Protein AF-A0A2D4KQP4-F1 (afdb_monomer_lite)

Radius of gyration: 14.84 Å; chains: 1; bounding box: 38×33×39 Å

Secondary structure (DSSP, 8-state):
-------TTTS-----GGG-BGGGEEEEEEETTEEEEEEEEEE-GGG-EEEEEEE--HHHHHHHHHHHTT--TTSBTTTT--HHHHHHHHHHHSTT--HHHHHHHTT-

pLDDT: mean 92.08, std 8.21, range [62.03, 98.69]

Organism: NCBI:txid1970185

Sequence (108 aa):
RAGNEKEEGETADTVGCCSLRVEHINLHPELDGQEYVVEFDFLGKDSIRFYNKVPVEKRVFKNLQLFMENKQPEDDLFDRLNTSILNKHLQDLMEGLTAKVFRTYNAS

Structure (mmCIF, N/CA/C/O backbone):
data_AF-A0A2D4KQP4-F1
#
_entry.id   AF-A0A2D4KQP4-F1
#
loop_
_atom_site.group_PDB
_atom_site.id
_atom_site.type_symbol
_atom_site.label_atom_id
_atom_site.label_alt_id
_atom_site.label_comp_id
_atom_site.label_asym_id
_atom_site.label_entity_id
_atom_site.label_seq_id
_atom_site.pdbx_PDB_ins_code
_atom_site.Cartn_x
_atom_site.Cartn_y
_atom_site.Cartn_z
_atom_site.occupancy
_atom_site.B_iso_or_equiv
_atom_site.auth_seq_id
_atom_site.auth_comp_id
_atom_site.auth_asym_id
_atom_site.auth_atom_id
_atom_site.pdbx_PDB_model_num
ATOM 1 N N . ARG A 1 1 ? 4.091 5.532 -5.343 1.00 86.81 1 ARG A N 1
ATOM 2 C CA . ARG A 1 1 ? 4.799 5.196 -6.620 1.00 86.81 1 ARG A CA 1
ATOM 3 C C . ARG A 1 1 ? 4.733 3.677 -6.811 1.00 86.81 1 ARG A C 1
ATOM 5 O O . ARG A 1 1 ? 4.423 3.028 -5.826 1.00 86.81 1 ARG A O 1
ATOM 12 N N . ALA A 1 2 ? 4.999 3.127 -8.005 1.00 83.06 2 ALA A N 1
ATOM 13 C CA . ALA A 1 2 ? 4.831 1.688 -8.284 1.00 83.06 2 ALA A CA 1
ATOM 14 C C . ALA A 1 2 ? 5.560 0.775 -7.276 1.00 83.06 2 ALA A C 1
ATOM 16 O O . ALA A 1 2 ? 4.916 -0.098 -6.719 1.00 83.06 2 ALA A O 1
ATOM 17 N N . GLY A 1 3 ? 6.833 1.063 -6.964 1.00 78.50 3 GLY A N 1
ATOM 18 C CA . GLY A 1 3 ? 7.621 0.314 -5.972 1.00 78.50 3 GLY A CA 1
ATOM 19 C C . GLY A 1 3 ? 8.193 -0.974 -6.549 1.00 78.50 3 GLY A C 1
ATOM 20 O O . GLY A 1 3 ? 7.614 -2.027 -6.345 1.00 78.50 3 GLY A O 1
ATOM 21 N N . ASN A 1 4 ? 9.280 -0.869 -7.319 1.00 80.25 4 ASN A N 1
ATOM 22 C CA . ASN A 1 4 ? 10.024 -2.053 -7.753 1.00 80.25 4 ASN A CA 1
ATOM 23 C C . ASN A 1 4 ? 10.813 -2.608 -6.563 1.00 80.25 4 ASN A C 1
ATOM 25 O O . ASN A 1 4 ? 11.316 -1.810 -5.767 1.00 80.25 4 ASN A O 1
ATOM 29 N N . GLU A 1 5 ? 10.964 -3.929 -6.504 1.00 73.31 5 GLU A N 1
ATOM 30 C CA . GLU A 1 5 ? 11.920 -4.585 -5.609 1.00 73.31 5 GLU A CA 1
ATOM 31 C C . GLU A 1 5 ? 13.337 -4.049 -5.852 1.00 73.31 5 GLU A C 1
ATOM 33 O O . GLU A 1 5 ? 13.698 -3.658 -6.971 1.00 73.31 5 GLU A O 1
ATOM 38 N N . LYS A 1 6 ? 14.122 -3.991 -4.779 1.00 75.31 6 LYS A N 1
ATOM 39 C CA . LYS A 1 6 ? 15.522 -3.569 -4.789 1.00 75.31 6 LYS A CA 1
ATOM 40 C C . LYS A 1 6 ? 16.364 -4.643 -4.121 1.00 75.31 6 LYS A C 1
ATOM 42 O O . LYS A 1 6 ? 15.874 -5.326 -3.231 1.00 75.31 6 LYS A O 1
ATOM 47 N N . GLU A 1 7 ? 17.625 -4.749 -4.522 1.00 71.19 7 GLU A N 1
ATOM 48 C CA . GLU A 1 7 ? 18.576 -5.634 -3.852 1.00 71.19 7 GLU A CA 1
ATOM 49 C C . GLU A 1 7 ? 18.879 -5.110 -2.438 1.00 71.19 7 GLU A C 1
ATOM 51 O O . GLU A 1 7 ? 19.247 -3.941 -2.245 1.00 71.19 7 GLU A O 1
ATOM 56 N N . GLU A 1 8 ? 18.666 -5.977 -1.445 1.00 67.12 8 GLU A N 1
ATOM 57 C CA . GLU A 1 8 ? 18.918 -5.690 -0.034 1.00 67.12 8 GLU A CA 1
ATOM 58 C C . GLU A 1 8 ? 20.411 -5.425 0.206 1.00 67.12 8 GLU A C 1
ATOM 60 O O . GLU A 1 8 ? 21.277 -6.176 -0.237 1.00 67.12 8 GLU A O 1
ATOM 65 N N . GLY A 1 9 ? 20.726 -4.345 0.926 1.00 62.44 9 GLY A N 1
ATOM 66 C CA . GLY A 1 9 ? 22.096 -4.008 1.330 1.00 62.44 9 GLY A CA 1
ATOM 67 C C . GLY A 1 9 ? 22.872 -3.094 0.376 1.00 62.44 9 GLY A C 1
ATOM 68 O O . GLY A 1 9 ? 23.836 -2.468 0.813 1.00 62.44 9 GLY A O 1
ATOM 69 N N . GLU A 1 10 ? 22.437 -2.927 -0.878 1.00 62.03 10 GLU A N 1
ATOM 70 C CA . GLU A 1 10 ? 23.073 -1.984 -1.819 1.00 62.03 10 GLU A CA 1
ATOM 71 C C . GLU A 1 10 ? 22.365 -0.627 -1.895 1.00 62.03 10 GLU A C 1
ATOM 73 O O . GLU A 1 10 ? 22.954 0.388 -2.278 1.00 62.03 10 GLU A O 1
ATOM 78 N N . THR A 1 11 ? 21.086 -0.581 -1.521 1.00 72.25 11 THR A N 1
ATOM 79 C CA . THR A 1 11 ? 20.256 0.619 -1.648 1.00 72.25 11 THR A CA 1
ATOM 80 C C . THR A 1 11 ? 19.594 0.998 -0.330 1.00 72.25 11 THR A C 1
ATOM 82 O O . THR A 1 11 ? 19.355 0.157 0.531 1.00 72.25 11 THR A O 1
ATOM 85 N N . ALA A 1 12 ? 19.293 2.291 -0.163 1.00 78.50 12 ALA A N 1
ATOM 86 C CA . ALA A 1 12 ? 18.512 2.757 0.978 1.00 78.50 12 ALA A CA 1
ATOM 87 C C . ALA A 1 12 ? 17.137 2.069 0.994 1.00 78.50 12 ALA A C 1
ATOM 89 O O . ALA A 1 12 ? 16.431 2.100 -0.026 1.00 78.50 12 ALA A O 1
ATOM 90 N N . ASP A 1 13 ? 16.766 1.508 2.149 1.00 83.56 13 ASP A N 1
ATOM 91 C CA . ASP A 1 13 ? 15.489 0.824 2.366 1.00 83.56 13 ASP A CA 1
ATOM 92 C C . ASP A 1 13 ? 14.334 1.808 2.174 1.00 83.56 13 ASP A C 1
ATOM 94 O O . ASP A 1 13 ? 14.052 2.683 2.994 1.00 83.56 13 ASP A O 1
ATOM 98 N N . THR A 1 14 ? 13.754 1.746 0.983 1.00 89.44 14 THR A N 1
ATOM 99 C 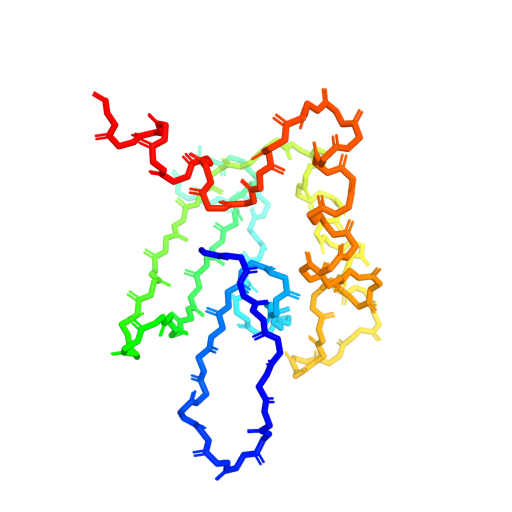CA . THR A 1 14 ? 12.728 2.668 0.523 1.00 89.44 14 THR A CA 1
ATOM 100 C C . THR A 1 14 ? 11.749 1.897 -0.330 1.00 89.44 14 THR A C 1
ATOM 102 O O . THR A 1 14 ? 12.136 1.217 -1.283 1.00 89.44 14 THR A O 1
ATOM 105 N N . VAL A 1 15 ? 10.469 2.055 -0.022 1.00 91.44 15 VAL A N 1
ATOM 106 C CA . VAL A 1 15 ? 9.403 1.227 -0.576 1.00 91.44 15 VAL A CA 1
ATOM 107 C C . VAL A 1 15 ? 8.432 2.037 -1.434 1.00 91.44 15 VAL A C 1
ATOM 109 O O . VAL A 1 15 ? 8.363 3.273 -1.411 1.00 91.44 15 VAL A O 1
ATOM 112 N N . GLY A 1 16 ? 7.685 1.329 -2.274 1.00 90.94 16 GLY A N 1
ATOM 113 C CA . GLY A 1 16 ? 6.528 1.850 -2.987 1.00 90.94 16 GLY A CA 1
ATOM 114 C C . GLY A 1 16 ? 5.369 0.865 -2.919 1.00 90.94 16 GLY A C 1
ATOM 115 O O . GLY A 1 16 ? 5.434 -0.123 -2.211 1.00 90.94 16 GLY A O 1
ATOM 116 N N . CYS A 1 17 ? 4.306 1.136 -3.674 1.00 91.38 17 CYS A N 1
ATOM 117 C CA . CYS A 1 17 ? 3.027 0.441 -3.541 1.00 91.38 17 CYS A CA 1
ATOM 118 C C . CYS A 1 17 ? 3.133 -1.091 -3.598 1.00 91.38 17 CYS A C 1
ATOM 120 O O . CYS A 1 17 ? 2.529 -1.751 -2.766 1.00 91.38 17 CYS A O 1
ATOM 122 N N . CYS A 1 18 ? 3.862 -1.649 -4.569 1.00 92.12 18 CYS A N 1
ATOM 123 C CA . CYS A 1 18 ? 3.979 -3.102 -4.732 1.00 92.12 18 CYS A CA 1
ATOM 124 C C . CYS A 1 18 ? 5.023 -3.731 -3.802 1.00 92.12 18 CYS A C 1
ATOM 126 O O . CYS A 1 18 ? 5.058 -4.944 -3.713 1.00 92.12 18 CYS A O 1
ATOM 128 N N . SER A 1 19 ? 5.851 -2.925 -3.134 1.00 93.44 19 SER A N 1
ATOM 129 C CA . SER A 1 19 ? 6.932 -3.381 -2.251 1.00 93.44 19 SER A CA 1
ATOM 130 C C . SER A 1 19 ? 6.688 -2.959 -0.795 1.00 93.44 19 SER A C 1
ATOM 132 O O . SER A 1 19 ? 7.634 -2.752 -0.037 1.00 93.44 19 SER A O 1
ATOM 134 N N . LEU A 1 20 ? 5.431 -2.680 -0.432 1.00 96.25 20 LEU A N 1
ATOM 135 C CA . LEU A 1 20 ? 5.061 -2.383 0.947 1.00 96.25 20 LEU A CA 1
ATOM 136 C C . LEU A 1 20 ? 5.160 -3.669 1.762 1.00 96.25 20 LEU A C 1
ATOM 138 O O . LEU A 1 20 ? 4.546 -4.665 1.397 1.00 96.25 20 LEU A O 1
ATOM 142 N N . ARG A 1 21 ? 5.859 -3.601 2.890 1.00 97.12 21 ARG A N 1
ATOM 143 C CA . ARG A 1 21 ? 5.827 -4.605 3.965 1.00 97.12 21 ARG A CA 1
ATOM 144 C C . ARG A 1 21 ? 4.730 -4.324 4.993 1.00 97.12 21 ARG A C 1
ATOM 146 O O . ARG A 1 21 ? 4.222 -3.200 5.048 1.00 97.12 21 ARG A O 1
ATOM 153 N N . VAL A 1 22 ? 4.385 -5.328 5.797 1.00 98.00 22 VAL A N 1
ATOM 154 C CA . VAL A 1 22 ? 3.348 -5.252 6.843 1.00 98.00 22 VAL A CA 1
ATOM 155 C C . VAL A 1 22 ? 3.620 -4.120 7.838 1.00 98.00 22 VAL A C 1
ATOM 157 O O . VAL A 1 22 ? 2.697 -3.387 8.181 1.00 98.00 22 VAL A O 1
ATOM 160 N N . GLU A 1 23 ? 4.877 -3.914 8.235 1.00 97.75 23 GLU A N 1
ATOM 161 C CA . GLU A 1 23 ? 5.287 -2.872 9.192 1.00 97.75 23 GLU A CA 1
ATOM 162 C C . GLU A 1 23 ? 4.961 -1.430 8.764 1.00 97.75 23 GLU A C 1
ATOM 164 O O . GLU A 1 23 ? 4.894 -0.531 9.600 1.00 97.75 23 GLU A O 1
ATOM 169 N N . HIS A 1 24 ? 4.737 -1.189 7.471 1.00 98.25 24 HIS A N 1
ATOM 170 C CA . HIS A 1 24 ? 4.511 0.153 6.931 1.00 98.25 24 HIS A CA 1
ATOM 171 C C . HIS A 1 24 ? 3.068 0.640 7.041 1.00 98.25 24 HIS A C 1
ATOM 173 O O . HIS A 1 24 ? 2.779 1.779 6.646 1.00 98.25 24 HIS A O 1
ATOM 179 N N . ILE A 1 25 ? 2.148 -0.223 7.483 1.00 98.19 25 ILE A N 1
ATOM 180 C CA . ILE A 1 25 ? 0.745 0.135 7.646 1.00 98.19 25 ILE A CA 1
ATOM 181 C C . ILE A 1 25 ? 0.200 -0.269 9.012 1.00 98.19 25 ILE A C 1
ATOM 183 O O . ILE A 1 25 ? 0.490 -1.342 9.528 1.00 98.19 25 ILE A O 1
ATOM 187 N N . ASN A 1 26 ? -0.675 0.570 9.557 1.00 98.31 26 ASN A N 1
ATOM 188 C CA . ASN A 1 26 ? -1.503 0.237 10.709 1.00 98.31 26 ASN A CA 1
ATOM 189 C C . ASN A 1 26 ? -2.981 0.363 10.335 1.00 98.31 26 ASN A C 1
ATOM 191 O O . ASN A 1 26 ? -3.398 1.309 9.661 1.00 98.31 26 ASN A O 1
ATOM 195 N N . LEU A 1 27 ? -3.780 -0.615 10.761 1.00 98.44 27 LEU A N 1
ATOM 196 C CA . LEU A 1 27 ? -5.206 -0.689 10.461 1.00 98.44 27 LEU A CA 1
ATOM 197 C C . LEU A 1 27 ? -6.021 -0.315 11.695 1.00 98.44 27 LEU A C 1
ATOM 199 O O . LEU A 1 27 ? -6.017 -1.032 12.693 1.00 98.44 27 LEU A O 1
ATOM 203 N N . HIS A 1 28 ? -6.775 0.774 11.592 1.00 98.50 28 HIS A N 1
ATOM 204 C CA . HIS A 1 28 ? -7.626 1.283 12.659 1.00 98.50 28 HIS A CA 1
ATOM 205 C C . HIS A 1 28 ? -9.100 1.133 12.261 1.00 98.50 28 HIS A C 1
ATOM 207 O O . HIS A 1 28 ? -9.550 1.809 11.333 1.00 98.50 28 HIS A O 1
ATOM 213 N N . PRO A 1 29 ? -9.880 0.251 12.920 1.00 98.19 29 PRO A N 1
ATOM 214 C CA . PRO A 1 29 ? -11.309 0.116 12.631 1.00 98.19 29 PRO A CA 1
ATOM 215 C C . PRO A 1 29 ? -12.073 1.434 12.792 1.00 98.19 29 PRO A C 1
ATOM 217 O O . PRO A 1 29 ? -12.975 1.712 12.007 1.00 98.19 29 PRO A O 1
ATOM 220 N N . GLU A 1 30 ? -11.665 2.250 13.763 1.00 98.06 30 GLU A N 1
ATOM 221 C CA . GLU A 1 30 ? -12.110 3.625 13.954 1.00 98.06 30 GLU A CA 1
ATOM 222 C C . GLU A 1 30 ? -10.927 4.467 14.453 1.00 98.06 30 GLU A C 1
ATOM 224 O O . GLU A 1 30 ? -10.182 4.028 15.331 1.00 98.06 30 GLU A O 1
ATOM 229 N N . LEU A 1 31 ? -10.740 5.660 13.889 1.00 98.06 31 LEU A N 1
ATOM 230 C CA . LEU A 1 31 ? -9.727 6.624 14.320 1.00 98.06 31 LEU A CA 1
ATOM 231 C C . LEU A 1 31 ? -10.200 8.045 14.016 1.00 98.06 31 LEU A C 1
ATOM 233 O O . LEU A 1 31 ? -10.690 8.305 12.921 1.00 98.06 31 LEU A O 1
ATOM 237 N N . ASP A 1 32 ? -10.049 8.965 14.971 1.00 96.38 32 ASP A N 1
ATOM 238 C CA . ASP A 1 32 ? -10.386 10.388 14.800 1.00 96.38 32 ASP A CA 1
ATOM 239 C C . ASP A 1 32 ? -11.830 10.626 14.272 1.00 96.38 32 ASP A C 1
ATOM 241 O O . ASP A 1 32 ? -12.099 11.575 13.536 1.00 96.38 32 ASP A O 1
ATOM 245 N N . GLY A 1 33 ? -12.775 9.748 14.644 1.00 96.88 33 GLY A N 1
ATOM 246 C CA . GLY A 1 33 ? -14.182 9.791 14.213 1.00 96.88 33 GLY A CA 1
ATOM 247 C C . GLY A 1 33 ? -14.446 9.264 12.795 1.00 96.88 33 GLY A C 1
ATOM 248 O O . GLY A 1 33 ? -15.536 9.466 12.260 1.00 96.88 33 GLY A O 1
ATOM 249 N N . GLN A 1 34 ? -13.463 8.613 12.171 1.00 97.62 34 GLN A N 1
ATOM 250 C CA . GLN A 1 34 ? -13.562 8.003 10.847 1.00 97.62 34 GLN A CA 1
ATOM 251 C C . GLN A 1 34 ? -13.477 6.478 10.957 1.00 97.62 34 GLN A C 1
ATOM 253 O O . GLN A 1 34 ? -12.643 5.948 11.689 1.00 97.62 34 GLN A O 1
ATOM 258 N N . GLU A 1 35 ? -14.316 5.765 10.207 1.00 98.31 35 GLU A N 1
ATOM 259 C CA . GLU A 1 35 ? -14.264 4.303 10.126 1.00 98.31 35 GLU A CA 1
ATOM 260 C C . GLU A 1 35 ? -13.233 3.829 9.087 1.00 98.31 35 GLU A C 1
ATOM 262 O O . GLU A 1 35 ? -13.038 4.467 8.050 1.00 98.31 35 GLU A O 1
ATOM 267 N N . TYR A 1 36 ? -12.644 2.655 9.331 1.00 98.50 36 TYR A N 1
ATOM 268 C CA . TYR A 1 36 ? -11.759 1.937 8.404 1.00 98.50 36 TYR A CA 1
ATOM 269 C C . TYR A 1 36 ? -10.557 2.776 7.942 1.00 98.50 36 TYR A C 1
ATOM 271 O O . TYR A 1 36 ? -10.325 2.964 6.746 1.00 98.50 36 TYR A O 1
ATOM 279 N N . VAL A 1 37 ? -9.781 3.287 8.895 1.00 98.69 37 VAL A N 1
ATOM 280 C CA . VAL A 1 37 ? -8.622 4.138 8.616 1.00 98.69 37 VAL A CA 1
ATOM 281 C C . VAL A 1 37 ? -7.362 3.294 8.455 1.00 98.69 37 VAL A C 1
ATOM 283 O O . VAL A 1 37 ? -7.017 2.488 9.318 1.00 98.69 37 VAL A O 1
ATOM 286 N N . VAL A 1 38 ? -6.652 3.511 7.349 1.00 98.62 38 VAL A N 1
ATOM 287 C CA . VAL A 1 38 ? -5.314 2.962 7.114 1.00 98.62 38 VAL A CA 1
ATOM 288 C C . VAL A 1 38 ? -4.299 4.064 7.366 1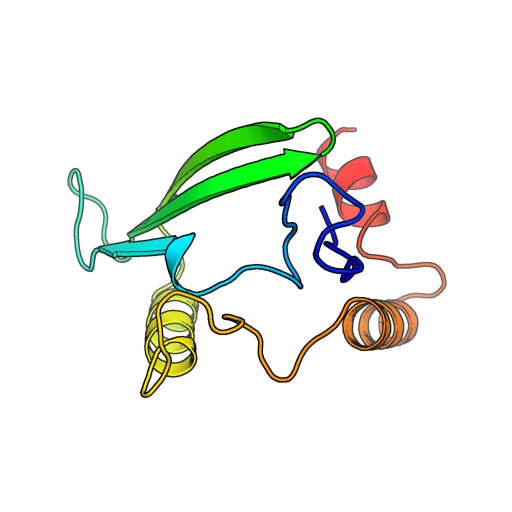.00 98.62 38 VAL A C 1
ATOM 290 O O . VAL A 1 38 ? -4.318 5.108 6.711 1.00 98.62 38 VAL A O 1
ATOM 293 N N . GLU A 1 39 ? -3.416 3.837 8.324 1.00 98.56 39 GLU A N 1
ATOM 294 C CA . GLU A 1 39 ? -2.256 4.680 8.574 1.00 98.56 39 GLU A CA 1
ATOM 295 C C . GLU A 1 39 ? -1.068 4.121 7.798 1.00 98.56 39 GLU A C 1
ATOM 297 O O . GLU A 1 39 ? -0.701 2.967 7.981 1.00 98.56 39 GLU A O 1
ATOM 302 N N . PHE A 1 40 ? -0.484 4.936 6.926 1.00 98.38 40 PHE A N 1
ATOM 303 C CA . PHE A 1 40 ? 0.729 4.631 6.179 1.00 98.38 40 PHE A CA 1
ATOM 304 C C . PHE A 1 40 ? 1.901 5.380 6.794 1.00 98.38 40 PHE A C 1
ATOM 306 O O . PHE A 1 40 ? 1.809 6.596 6.978 1.00 98.38 40 PHE A O 1
ATOM 313 N N . ASP A 1 41 ? 3.007 4.681 7.028 1.00 97.56 41 ASP A N 1
ATOM 314 C CA . ASP A 1 41 ? 4.253 5.277 7.498 1.00 97.56 41 ASP A CA 1
ATOM 315 C C . ASP A 1 41 ? 5.464 4.535 6.925 1.00 97.56 41 ASP A C 1
ATOM 317 O O . ASP A 1 41 ? 5.795 3.430 7.344 1.00 97.56 41 ASP A O 1
ATOM 321 N N . PHE A 1 42 ? 6.109 5.120 5.917 1.00 96.56 42 PHE A N 1
ATOM 322 C CA . PHE A 1 42 ? 7.270 4.503 5.273 1.00 96.56 42 PHE A CA 1
ATOM 323 C C . PHE A 1 42 ? 8.174 5.520 4.584 1.00 96.56 42 PHE A C 1
ATOM 325 O O . PHE A 1 42 ? 7.775 6.650 4.290 1.00 96.56 42 PHE A O 1
ATOM 332 N N . LEU A 1 43 ? 9.401 5.111 4.260 1.00 95.50 43 LEU A N 1
ATOM 333 C CA . LEU A 1 43 ? 10.325 5.911 3.458 1.00 95.50 43 LEU A CA 1
ATOM 334 C C . LEU A 1 43 ? 10.139 5.602 1.970 1.00 95.50 43 LEU A C 1
ATOM 336 O O . LEU A 1 43 ? 10.298 4.472 1.518 1.00 95.50 43 LEU A O 1
ATOM 340 N N . GLY A 1 44 ? 9.782 6.618 1.187 1.00 93.38 44 GLY A N 1
ATOM 341 C CA . GLY A 1 44 ? 9.644 6.519 -0.263 1.00 93.38 44 GLY A CA 1
ATOM 342 C C . GLY A 1 44 ? 10.932 6.868 -1.012 1.00 93.38 44 GLY A C 1
ATOM 343 O O . GLY A 1 44 ? 12.028 6.893 -0.463 1.00 93.38 44 GLY A O 1
ATOM 344 N N . LYS A 1 45 ? 10.801 7.184 -2.308 1.00 89.38 45 LYS A N 1
ATOM 345 C CA . LYS A 1 45 ? 11.925 7.641 -3.155 1.00 89.38 45 LYS A CA 1
ATOM 346 C C . LYS A 1 45 ? 12.694 8.782 -2.475 1.00 89.38 45 LYS A C 1
ATOM 348 O O . LYS A 1 45 ? 12.068 9.693 -1.937 1.00 89.38 45 LYS A O 1
ATOM 353 N N . ASP A 1 46 ? 14.019 8.750 -2.606 1.00 89.62 46 ASP A N 1
ATOM 354 C CA . ASP A 1 46 ? 14.941 9.732 -2.020 1.00 89.62 46 ASP A CA 1
ATOM 355 C C . ASP A 1 46 ? 14.846 9.777 -0.475 1.00 89.62 46 ASP A C 1
ATOM 357 O O . ASP A 1 46 ? 15.130 10.799 0.140 1.00 89.62 46 ASP A O 1
ATOM 361 N N . SER A 1 47 ? 14.409 8.667 0.141 1.00 91.19 47 SER A N 1
ATOM 362 C CA . SER A 1 47 ? 14.195 8.489 1.587 1.00 91.19 47 SER A CA 1
ATOM 363 C C . SER A 1 47 ? 13.252 9.517 2.215 1.00 91.19 47 SER A C 1
ATOM 365 O O . SER A 1 47 ? 13.339 9.831 3.401 1.00 91.19 47 SER A O 1
ATOM 367 N N . ILE A 1 48 ? 12.323 10.046 1.420 1.00 92.38 48 ILE A N 1
ATOM 368 C CA . ILE A 1 48 ? 11.314 10.987 1.899 1.00 92.38 48 ILE A CA 1
ATOM 369 C C . ILE A 1 48 ? 10.201 10.197 2.583 1.00 92.38 48 ILE A C 1
ATOM 371 O O . ILE A 1 48 ? 9.561 9.352 1.950 1.00 92.38 48 ILE A O 1
ATOM 375 N N . ARG A 1 49 ? 9.953 10.496 3.861 1.00 96.50 49 ARG A N 1
ATOM 376 C CA . ARG A 1 49 ? 8.873 9.881 4.637 1.00 96.50 49 ARG A CA 1
ATOM 377 C C . ARG A 1 49 ? 7.512 10.217 4.031 1.00 96.50 49 ARG A C 1
ATOM 379 O O . ARG A 1 49 ? 7.193 11.382 3.798 1.00 96.50 49 ARG A O 1
ATOM 386 N N . PHE A 1 50 ? 6.709 9.188 3.807 1.00 96.81 50 PHE A N 1
ATOM 387 C CA . PHE A 1 50 ? 5.294 9.288 3.502 1.00 96.81 50 PHE A CA 1
ATOM 388 C C . PHE A 1 50 ? 4.519 8.879 4.751 1.00 96.81 50 PHE A C 1
ATOM 390 O O . PHE A 1 50 ? 4.525 7.708 5.116 1.00 96.81 50 PHE A O 1
ATOM 397 N N 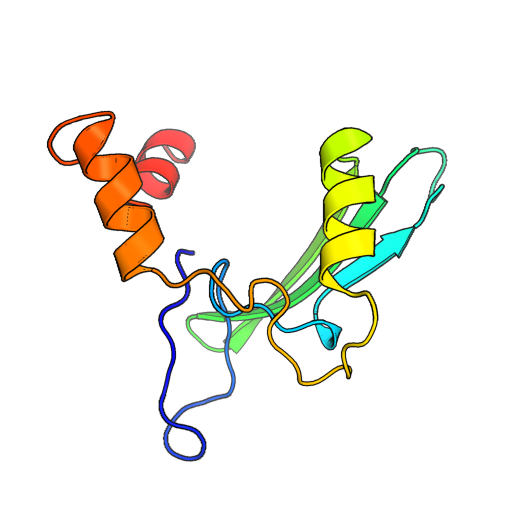. TYR A 1 51 ? 3.876 9.855 5.393 1.00 97.69 51 TYR A N 1
ATOM 398 C CA . TYR A 1 51 ? 2.990 9.638 6.532 1.00 97.69 51 TYR A CA 1
ATOM 399 C C . TYR A 1 51 ? 1.587 10.119 6.172 1.00 97.69 51 TYR A C 1
ATOM 401 O O . TYR A 1 51 ? 1.425 11.278 5.781 1.00 97.69 51 TYR A O 1
ATOM 409 N N . ASN A 1 52 ? 0.585 9.245 6.260 1.00 97.31 52 ASN A N 1
ATOM 410 C CA . ASN A 1 52 ? -0.795 9.621 5.966 1.00 97.31 52 ASN A CA 1
ATOM 411 C C . ASN A 1 52 ? -1.804 8.704 6.663 1.00 97.31 52 ASN A C 1
ATOM 413 O O . ASN A 1 52 ? -1.607 7.494 6.705 1.00 97.31 52 ASN A O 1
ATOM 417 N N . LYS A 1 53 ? -2.920 9.266 7.129 1.00 98.12 53 LYS A N 1
ATOM 418 C CA . LYS A 1 53 ? -4.073 8.519 7.644 1.00 98.12 53 LYS A CA 1
ATOM 419 C C . LYS A 1 53 ? -5.217 8.680 6.658 1.00 98.12 53 LYS A C 1
ATOM 421 O O . LYS A 1 53 ? -5.655 9.799 6.401 1.00 98.12 53 LYS A O 1
ATOM 426 N N . VAL A 1 54 ? -5.672 7.579 6.077 1.00 97.81 54 VAL A N 1
ATOM 427 C CA . VAL A 1 54 ? -6.651 7.611 4.988 1.00 97.81 54 VAL A CA 1
ATOM 428 C C . VAL A 1 54 ? -7.816 6.685 5.322 1.00 97.81 54 VAL A C 1
ATOM 430 O O . VAL A 1 54 ? -7.600 5.477 5.443 1.00 97.81 54 VAL A O 1
ATOM 433 N N . PRO A 1 55 ? -9.049 7.208 5.442 1.00 98.31 55 PRO A N 1
ATOM 434 C CA . PRO A 1 55 ? -10.249 6.382 5.430 1.00 98.31 55 PRO A CA 1
ATOM 435 C C . PRO A 1 55 ? -10.356 5.658 4.093 1.00 98.31 55 PRO A C 1
ATOM 437 O O . PRO A 1 55 ? -10.281 6.284 3.032 1.00 98.31 55 PRO A O 1
ATOM 440 N N . VAL A 1 56 ? -10.538 4.344 4.135 1.00 98.31 56 VAL A N 1
ATOM 441 C CA . VAL A 1 56 ? -10.723 3.527 2.934 1.00 98.31 56 VAL A CA 1
ATOM 442 C C . VAL A 1 56 ? -12.085 2.853 2.950 1.00 98.31 56 VAL A C 1
ATOM 444 O O . VAL A 1 56 ? -12.772 2.769 3.966 1.00 98.31 56 VAL A O 1
ATOM 447 N N . GLU A 1 57 ? -12.489 2.318 1.804 1.00 98.38 57 GLU A N 1
ATOM 448 C CA . GLU A 1 57 ? -13.686 1.493 1.752 1.00 98.38 57 GLU A CA 1
ATOM 449 C C . GLU A 1 57 ? -13.531 0.240 2.625 1.00 98.38 57 GLU A C 1
ATOM 451 O O . GLU A 1 57 ? -12.498 -0.433 2.616 1.00 98.38 57 GLU A O 1
ATOM 456 N N . LYS A 1 58 ? -14.612 -0.159 3.299 1.00 97.88 58 LYS A N 1
ATOM 457 C CA . LYS A 1 58 ? -14.662 -1.353 4.159 1.00 97.88 58 LYS A CA 1
ATOM 458 C C . LYS A 1 58 ? -14.092 -2.618 3.506 1.00 97.88 58 LYS A C 1
ATOM 460 O O . LYS A 1 58 ? -13.476 -3.437 4.184 1.00 97.88 58 LYS A O 1
ATOM 465 N N . ARG A 1 59 ? -14.313 -2.809 2.197 1.00 98.19 59 ARG A N 1
ATOM 466 C CA . ARG A 1 59 ? -13.765 -3.958 1.452 1.00 98.19 59 ARG A CA 1
ATOM 467 C C . ARG A 1 59 ? -12.242 -3.901 1.353 1.00 98.19 59 ARG A C 1
ATOM 469 O O . ARG A 1 59 ? -11.602 -4.928 1.539 1.00 98.19 59 ARG A O 1
ATOM 476 N N . VAL A 1 60 ? -11.677 -2.719 1.111 1.00 98.12 60 VAL A N 1
ATOM 477 C CA . VAL A 1 60 ? -10.224 -2.507 1.075 1.00 98.12 60 VAL A CA 1
ATOM 478 C C . VAL A 1 60 ? -9.626 -2.789 2.448 1.00 98.12 60 VAL A C 1
ATOM 480 O O . VAL A 1 60 ? -8.693 -3.576 2.542 1.00 98.12 60 VAL A O 1
ATOM 483 N N . PHE A 1 61 ? -10.217 -2.243 3.514 1.00 98.56 61 PHE A N 1
ATOM 484 C CA . PHE A 1 61 ? -9.749 -2.473 4.883 1.00 98.56 61 PHE A CA 1
ATOM 485 C C . PHE A 1 61 ? -9.734 -3.960 5.253 1.00 98.56 61 PHE A C 1
ATOM 487 O O . PHE A 1 61 ? -8.722 -4.478 5.713 1.00 98.56 61 PHE A O 1
ATOM 494 N N . LYS A 1 62 ? -10.834 -4.677 4.987 1.00 98.31 62 LYS A N 1
ATOM 495 C CA . LYS A 1 62 ? -10.910 -6.125 5.235 1.00 98.31 62 LYS A CA 1
ATOM 496 C C . LYS A 1 62 ? -9.896 -6.921 4.417 1.00 98.31 62 LYS A C 1
ATOM 498 O O . LYS A 1 62 ? -9.319 -7.869 4.935 1.00 98.31 62 LYS A O 1
ATOM 503 N N . ASN A 1 63 ? -9.671 -6.546 3.159 1.00 98.25 63 ASN A N 1
ATOM 504 C CA . ASN A 1 63 ? -8.651 -7.192 2.337 1.00 98.25 63 ASN A CA 1
ATOM 505 C C . ASN A 1 63 ? -7.247 -6.946 2.899 1.00 98.25 63 ASN A C 1
ATOM 507 O O . ASN A 1 63 ? -6.462 -7.881 2.941 1.00 98.25 63 ASN A O 1
ATOM 511 N N . LEU A 1 64 ? -6.949 -5.740 3.392 1.00 98.25 64 LEU A N 1
ATOM 512 C CA . LEU A 1 64 ? -5.669 -5.456 4.046 1.00 98.25 64 LEU A CA 1
ATOM 513 C C . LEU A 1 64 ? -5.479 -6.299 5.312 1.00 98.25 64 LEU A C 1
ATOM 515 O O . LEU A 1 64 ? -4.398 -6.839 5.504 1.00 98.25 64 LEU A O 1
ATOM 519 N N . GLN A 1 65 ? -6.528 -6.497 6.120 1.00 98.00 65 GLN A N 1
ATOM 520 C CA . GLN A 1 65 ? -6.460 -7.415 7.266 1.00 98.00 65 GLN A CA 1
ATOM 521 C C . GLN A 1 65 ? -6.101 -8.842 6.830 1.00 98.00 65 GLN A C 1
ATOM 523 O O . GLN A 1 65 ? -5.225 -9.457 7.429 1.00 98.00 65 GLN A O 1
ATOM 528 N N . LEU A 1 66 ? -6.735 -9.347 5.765 1.00 97.69 66 LEU A N 1
ATOM 529 C CA . LEU A 1 66 ? -6.425 -10.667 5.202 1.00 97.69 66 LEU A CA 1
ATOM 530 C C . LEU A 1 66 ? -4.996 -10.738 4.648 1.00 97.69 66 LEU A C 1
ATOM 532 O O . LEU A 1 66 ? -4.330 -11.756 4.787 1.00 97.69 66 LEU A O 1
ATOM 536 N N . PHE A 1 67 ? -4.508 -9.662 4.031 1.00 97.69 67 PHE A N 1
ATOM 537 C CA . PHE A 1 67 ? -3.152 -9.603 3.487 1.00 97.69 67 PHE A CA 1
ATOM 538 C C . PHE A 1 67 ? -2.066 -9.565 4.564 1.00 97.69 67 PHE A C 1
ATOM 540 O O . PHE A 1 67 ? -0.928 -9.897 4.249 1.00 97.69 67 PHE A O 1
ATOM 547 N N . MET A 1 68 ? -2.399 -9.189 5.801 1.00 97.62 68 MET A N 1
ATOM 548 C CA . MET A 1 68 ? -1.490 -9.204 6.956 1.00 97.62 68 MET A CA 1
ATOM 549 C C . MET A 1 68 ? -1.580 -10.507 7.770 1.00 97.62 68 MET A C 1
ATOM 551 O O . MET A 1 68 ? -0.777 -10.729 8.673 1.00 97.62 68 MET A O 1
ATOM 555 N N . GLU A 1 69 ? -2.563 -11.369 7.499 1.00 96.56 69 GLU A N 1
ATOM 556 C CA . GLU A 1 69 ? -2.797 -12.576 8.291 1.00 96.56 69 GLU A CA 1
ATOM 557 C C . GLU A 1 69 ? -1.650 -13.587 8.119 1.00 96.56 69 GLU A C 1
ATOM 559 O O . GLU A 1 69 ? -1.247 -13.907 7.002 1.00 96.56 69 GLU A O 1
ATOM 564 N N . ASN A 1 70 ? -1.144 -14.120 9.238 1.00 97.06 70 ASN A N 1
ATOM 565 C CA . ASN A 1 70 ? -0.009 -15.054 9.290 1.00 97.06 70 ASN A CA 1
ATOM 566 C C . ASN A 1 70 ? 1.311 -14.513 8.701 1.00 97.06 70 ASN A C 1
ATOM 568 O O . ASN A 1 70 ? 2.150 -15.309 8.281 1.00 97.06 70 ASN A O 1
ATOM 572 N N . LYS A 1 71 ? 1.505 -13.189 8.700 1.00 97.81 71 LYS A N 1
ATOM 573 C CA . LYS A 1 71 ? 2.738 -12.531 8.250 1.00 97.81 71 LYS A CA 1
ATOM 574 C C . LYS A 1 71 ? 3.490 -11.858 9.396 1.00 97.81 71 LYS A C 1
ATOM 576 O O . LYS A 1 71 ? 2.884 -11.411 10.371 1.00 97.81 71 LYS A O 1
ATOM 581 N N . GLN A 1 72 ? 4.810 -11.807 9.276 1.00 97.88 72 GLN A N 1
ATOM 582 C CA . GLN A 1 72 ? 5.695 -11.015 10.125 1.00 97.88 72 GLN A CA 1
ATOM 583 C C . GLN A 1 72 ? 5.749 -9.553 9.644 1.00 97.88 72 GLN A C 1
ATOM 585 O O . GLN A 1 72 ? 5.375 -9.275 8.501 1.00 97.88 72 GLN A O 1
ATOM 590 N N . PRO A 1 73 ? 6.187 -8.601 10.490 1.00 97.19 73 PRO A N 1
ATOM 591 C CA . PRO A 1 73 ? 6.303 -7.191 10.107 1.00 97.19 73 PRO A CA 1
ATOM 592 C C . PRO A 1 73 ? 7.139 -6.956 8.837 1.00 97.19 73 PRO A C 1
ATOM 594 O O . PRO A 1 73 ? 6.816 -6.070 8.044 1.00 97.19 73 PRO A O 1
ATOM 597 N N . GLU A 1 74 ? 8.170 -7.773 8.625 1.00 95.88 74 GLU A N 1
ATOM 598 C CA . GLU A 1 74 ? 9.116 -7.674 7.513 1.00 95.88 74 GLU A CA 1
ATOM 599 C C . GLU A 1 74 ? 8.606 -8.340 6.223 1.00 95.88 74 GLU A C 1
ATOM 601 O O . GLU A 1 74 ? 9.206 -8.170 5.164 1.00 95.88 74 GLU A O 1
ATOM 606 N N . ASP A 1 75 ? 7.496 -9.081 6.280 1.00 96.12 75 ASP A N 1
ATOM 607 C CA . ASP A 1 75 ? 6.936 -9.738 5.101 1.00 96.12 75 ASP A CA 1
ATOM 608 C C . ASP A 1 75 ? 6.230 -8.731 4.181 1.00 96.12 75 ASP A C 1
ATOM 610 O O . ASP A 1 75 ? 5.611 -7.753 4.624 1.00 96.12 75 ASP A O 1
ATOM 614 N N . ASP A 1 76 ? 6.241 -9.014 2.878 1.00 96.06 76 ASP A N 1
ATOM 615 C CA . ASP A 1 76 ? 5.519 -8.222 1.887 1.00 96.06 76 ASP A CA 1
ATOM 616 C C . ASP A 1 76 ? 4.006 -8.246 2.136 1.00 96.06 76 ASP A C 1
ATOM 618 O O . ASP A 1 76 ? 3.354 -9.296 2.192 1.00 96.06 76 ASP A O 1
ATOM 622 N N . LEU A 1 77 ? 3.404 -7.058 2.195 1.00 97.06 77 LEU A N 1
ATOM 623 C CA . LEU A 1 77 ? 1.959 -6.882 2.295 1.00 97.06 77 LEU A CA 1
ATOM 624 C C . LEU A 1 77 ? 1.262 -7.499 1.078 1.00 97.06 77 LEU A C 1
ATOM 626 O O . LEU A 1 77 ? 0.257 -8.191 1.225 1.00 97.06 77 LEU A O 1
ATOM 630 N N . PHE A 1 78 ? 1.823 -7.298 -0.117 1.00 95.88 78 PHE A N 1
ATOM 631 C CA . PHE A 1 78 ? 1.313 -7.854 -1.370 1.00 95.88 78 PHE A CA 1
ATOM 632 C C . PHE A 1 78 ? 2.217 -8.975 -1.905 1.00 95.88 78 PHE A C 1
ATOM 634 O O . PHE A 1 78 ? 2.742 -8.886 -3.007 1.00 95.88 78 PHE A O 1
ATOM 641 N N . ASP A 1 79 ? 2.327 -10.069 -1.152 1.00 90.88 79 ASP A N 1
ATOM 642 C CA . ASP A 1 79 ? 3.184 -11.246 -1.406 1.00 90.88 79 ASP A CA 1
ATOM 643 C C . ASP A 1 79 ? 3.008 -11.918 -2.782 1.00 90.88 79 ASP A C 1
ATOM 645 O O . ASP A 1 79 ? 3.868 -12.667 -3.240 1.00 90.88 79 ASP A O 1
ATOM 649 N N . ARG A 1 80 ? 1.881 -11.678 -3.461 1.00 90.75 80 ARG A N 1
ATOM 650 C CA . ARG A 1 80 ? 1.577 -12.250 -4.789 1.00 90.75 80 ARG A CA 1
ATOM 651 C C . ARG A 1 80 ? 1.552 -11.211 -5.906 1.00 90.75 80 ARG A C 1
ATOM 653 O O . ARG A 1 80 ? 1.068 -11.503 -7.002 1.00 90.75 80 ARG A O 1
ATOM 660 N N . LEU A 1 81 ? 2.012 -9.994 -5.632 1.00 90.44 81 LEU A N 1
ATOM 661 C CA . LEU A 1 81 ? 1.992 -8.871 -6.558 1.00 90.44 81 LEU A CA 1
ATOM 662 C C . LEU A 1 81 ? 3.408 -8.328 -6.742 1.00 90.44 81 LEU A C 1
ATOM 664 O O . LEU A 1 81 ? 4.137 -8.128 -5.786 1.00 90.44 81 LEU A O 1
ATOM 668 N N . ASN A 1 82 ? 3.759 -7.981 -7.975 1.00 89.81 82 ASN A N 1
ATOM 669 C CA . ASN A 1 82 ? 4.906 -7.125 -8.251 1.00 89.81 82 ASN A CA 1
ATOM 670 C C . ASN A 1 82 ? 4.555 -6.127 -9.360 1.00 89.81 82 ASN A C 1
ATOM 672 O O . ASN A 1 82 ? 3.491 -6.197 -9.990 1.00 89.81 82 ASN A O 1
ATOM 676 N N . THR A 1 83 ? 5.448 -5.173 -9.616 1.00 89.25 83 THR A N 1
ATOM 677 C CA . THR A 1 83 ? 5.198 -4.101 -10.590 1.00 89.25 83 THR A CA 1
ATOM 678 C C . THR A 1 83 ? 5.032 -4.611 -12.017 1.00 89.25 83 THR A C 1
ATOM 680 O O . THR A 1 83 ? 4.287 -4.004 -12.789 1.00 89.25 83 THR A O 1
ATOM 683 N N . SER A 1 84 ? 5.671 -5.726 -12.373 1.00 90.25 84 SER A N 1
ATOM 684 C CA . SER A 1 84 ? 5.517 -6.367 -13.681 1.00 90.25 84 SER A CA 1
ATOM 685 C C . SER A 1 84 ? 4.108 -6.934 -13.861 1.00 90.25 84 SER A C 1
ATOM 687 O O . SER A 1 84 ? 3.474 -6.664 -14.880 1.00 90.25 84 SER A O 1
ATOM 689 N N . ILE A 1 85 ? 3.584 -7.651 -12.858 1.00 92.25 85 ILE A N 1
ATOM 690 C CA . ILE A 1 85 ? 2.208 -8.179 -12.861 1.00 92.25 85 ILE A CA 1
ATOM 691 C C . ILE A 1 85 ? 1.200 -7.027 -12.939 1.00 92.25 85 ILE A C 1
ATOM 693 O O . ILE A 1 85 ? 0.295 -7.056 -13.774 1.00 92.25 85 ILE A O 1
ATOM 697 N N . LEU A 1 86 ? 1.391 -5.985 -12.122 1.00 92.19 86 LEU A N 1
ATOM 698 C CA . LEU A 1 86 ? 0.512 -4.818 -12.108 1.00 92.19 86 LEU A CA 1
ATOM 699 C C . LEU A 1 86 ? 0.488 -4.108 -13.467 1.00 92.19 86 LEU A C 1
ATOM 701 O O . LEU A 1 86 ? -0.583 -3.851 -14.007 1.00 92.19 86 LEU A O 1
ATOM 705 N N . ASN A 1 87 ? 1.653 -3.793 -14.040 1.00 90.94 87 ASN A N 1
ATOM 706 C CA . ASN A 1 87 ? 1.706 -3.084 -15.320 1.00 90.94 87 ASN A CA 1
ATOM 707 C C . ASN A 1 87 ? 1.198 -3.941 -16.481 1.00 90.94 87 ASN A C 1
ATOM 709 O O . ASN A 1 87 ? 0.588 -3.390 -17.390 1.00 90.94 87 ASN A O 1
ATOM 713 N N . LYS A 1 88 ? 1.390 -5.266 -16.446 1.00 93.00 88 LYS A N 1
ATOM 714 C CA . LYS A 1 88 ? 0.790 -6.165 -17.438 1.00 93.00 88 LYS A CA 1
ATOM 715 C C . LYS A 1 88 ? -0.735 -6.069 -17.406 1.00 93.00 88 LYS A C 1
ATOM 717 O O . L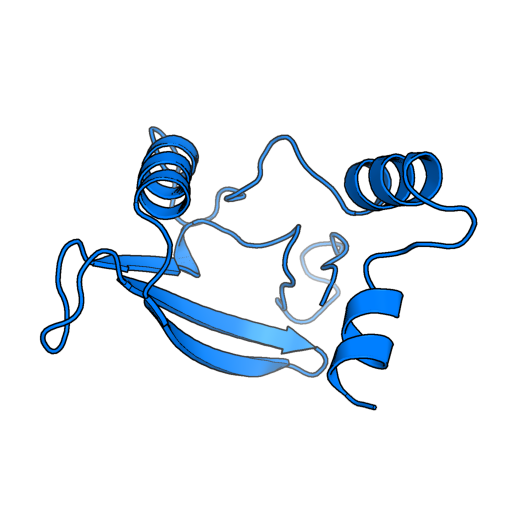YS A 1 88 ? -1.348 -5.861 -18.444 1.00 93.00 88 LYS A O 1
ATOM 722 N N . HIS A 1 89 ? -1.330 -6.133 -16.215 1.00 92.62 89 HIS A N 1
ATOM 723 C CA . HIS A 1 89 ? -2.775 -5.979 -16.070 1.00 92.62 89 HIS A CA 1
ATOM 724 C C . HIS A 1 89 ? -3.267 -4.603 -16.544 1.00 92.62 89 HIS A C 1
ATOM 726 O O . HIS A 1 89 ? -4.272 -4.516 -17.239 1.00 92.62 89 HIS A O 1
ATOM 732 N N . LEU A 1 90 ? -2.548 -3.526 -16.212 1.00 93.44 90 LEU A N 1
ATOM 733 C CA . LEU A 1 90 ? -2.899 -2.176 -16.663 1.00 93.44 90 LEU A CA 1
ATOM 734 C C . LEU A 1 90 ? -2.832 -2.031 -18.190 1.00 93.44 90 LEU A C 1
ATOM 736 O O . LEU A 1 90 ? -3.735 -1.440 -18.774 1.00 93.44 90 LEU A O 1
ATOM 740 N N . GLN A 1 91 ? -1.810 -2.604 -18.827 1.00 92.56 91 GLN A N 1
ATOM 741 C CA . GLN A 1 91 ? -1.658 -2.601 -20.282 1.00 92.56 91 GLN A CA 1
ATOM 742 C C . GLN A 1 91 ? -2.820 -3.325 -20.983 1.00 92.56 91 GLN A C 1
ATOM 744 O O . GLN A 1 91 ? -3.268 -2.872 -22.034 1.00 92.56 91 GLN A O 1
ATOM 749 N N . ASP A 1 92 ? -3.328 -4.415 -20.396 1.00 94.94 92 ASP A N 1
ATOM 750 C CA . ASP A 1 92 ? -4.487 -5.148 -20.924 1.00 94.94 92 ASP A CA 1
ATOM 751 C C . ASP A 1 92 ? -5.793 -4.333 -20.816 1.00 94.94 92 ASP A C 1
ATOM 753 O O . ASP A 1 92 ? -6.717 -4.531 -21.605 1.00 94.94 92 ASP A O 1
ATOM 757 N N . LEU A 1 93 ? -5.883 -3.406 -19.854 1.00 94.19 93 LEU A N 1
ATOM 758 C CA . LEU A 1 93 ? -7.038 -2.513 -19.691 1.00 94.19 93 LEU A CA 1
ATOM 759 C C . LEU A 1 93 ? -7.002 -1.322 -20.655 1.00 94.19 93 LEU A C 1
ATOM 761 O O . LEU A 1 93 ? -8.053 -0.839 -21.077 1.00 94.19 93 LEU A O 1
ATOM 765 N N . MET A 1 94 ? -5.810 -0.819 -20.976 1.00 93.44 94 MET A N 1
ATOM 766 C CA . MET A 1 94 ? -5.610 0.277 -21.920 1.00 93.44 94 MET A CA 1
ATOM 767 C C . MET A 1 94 ? -4.172 0.266 -22.439 1.00 93.44 94 MET A C 1
ATOM 769 O O . MET A 1 94 ? -3.214 0.250 -21.665 1.00 93.44 94 MET A O 1
ATOM 773 N N . GLU A 1 95 ? -4.019 0.359 -23.759 1.00 94.00 95 GLU A N 1
ATOM 774 C CA . GLU A 1 95 ? -2.705 0.406 -24.391 1.00 94.00 95 GLU A CA 1
ATOM 775 C C . GLU A 1 95 ? -1.875 1.591 -23.866 1.00 94.00 95 GLU A C 1
ATOM 777 O O . GLU A 1 95 ? -2.292 2.748 -23.926 1.00 94.00 95 GLU A O 1
ATOM 782 N N . GLY A 1 96 ? -0.689 1.300 -23.325 1.00 89.88 96 GLY A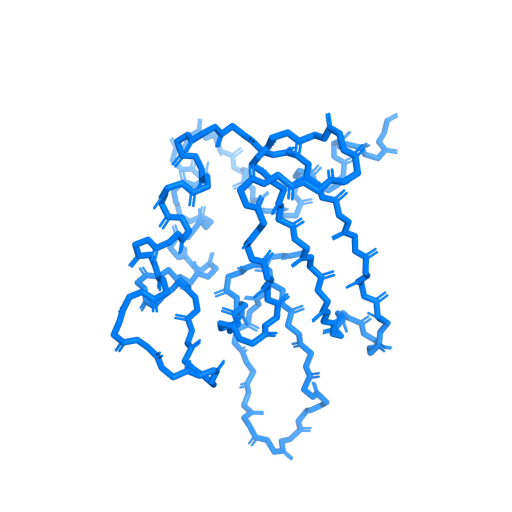 N 1
ATOM 783 C CA . GLY A 1 96 ? 0.237 2.293 -22.778 1.00 89.88 96 GLY A CA 1
ATOM 784 C C . GLY A 1 96 ? -0.032 2.679 -21.320 1.00 89.88 96 GLY A C 1
ATOM 785 O O . GLY A 1 96 ? 0.707 3.497 -20.758 1.00 89.88 96 GLY A O 1
ATOM 786 N N . LEU A 1 97 ? -1.052 2.102 -20.675 1.00 91.69 97 LEU A N 1
ATOM 787 C CA . LEU A 1 97 ? -1.369 2.386 -19.281 1.00 91.69 97 LEU A CA 1
ATOM 788 C C . LEU A 1 97 ? -0.376 1.697 -18.336 1.00 91.69 97 LEU A C 1
ATOM 790 O O . LEU A 1 97 ? -0.205 0.483 -18.332 1.00 91.69 97 LEU A O 1
ATOM 794 N N . THR A 1 98 ? 0.259 2.492 -17.472 1.00 90.81 98 THR A N 1
ATOM 795 C CA . THR A 1 98 ? 1.177 2.005 -16.430 1.00 90.81 98 THR A CA 1
ATOM 796 C C . THR A 1 98 ? 0.930 2.726 -15.111 1.00 90.81 98 THR A C 1
ATOM 798 O O . THR A 1 98 ? 0.344 3.811 -15.076 1.00 90.81 98 THR A O 1
ATOM 801 N N . ALA A 1 99 ? 1.457 2.196 -14.006 1.00 90.19 99 ALA A N 1
ATOM 802 C CA . ALA A 1 99 ? 1.331 2.829 -12.689 1.00 90.19 99 ALA A CA 1
ATOM 803 C C . ALA A 1 99 ? 1.897 4.270 -12.637 1.00 90.19 99 ALA A C 1
ATOM 805 O O . ALA A 1 99 ? 1.491 5.081 -11.800 1.00 90.19 99 ALA A O 1
ATOM 806 N N . LYS A 1 100 ? 2.839 4.625 -13.527 1.00 89.25 100 LYS A N 1
ATOM 807 C CA . LYS A 1 100 ? 3.360 5.998 -13.644 1.00 89.25 100 LYS A CA 1
ATOM 808 C C . LYS A 1 100 ? 2.309 6.959 -14.207 1.00 89.25 100 LYS A C 1
ATOM 810 O O . LYS A 1 100 ? 2.266 8.099 -13.751 1.00 89.25 100 LYS A O 1
ATOM 815 N N . VAL A 1 101 ? 1.474 6.502 -15.143 1.00 89.88 101 VAL A N 1
ATOM 816 C CA . VAL A 1 101 ? 0.467 7.327 -15.833 1.00 89.88 101 VAL A CA 1
ATOM 817 C C . VAL A 1 101 ? -0.533 7.912 -14.839 1.00 89.88 101 VAL A C 1
ATOM 819 O O . VAL A 1 101 ? -0.792 9.108 -14.890 1.00 89.88 101 VAL A O 1
ATOM 822 N N . PHE A 1 102 ? -0.984 7.131 -13.851 1.00 90.12 102 PHE A N 1
ATOM 823 C CA . PHE A 1 102 ? -1.883 7.613 -12.792 1.00 90.12 102 PHE A CA 1
ATOM 824 C C . PHE A 1 102 ? -1.316 8.805 -12.012 1.00 90.12 102 PHE A C 1
ATOM 826 O O . PHE A 1 102 ? -2.046 9.734 -11.677 1.00 90.12 102 PHE A O 1
ATOM 833 N N . ARG A 1 103 ? -0.001 8.815 -11.740 1.00 89.44 103 ARG A N 1
ATOM 834 C CA . ARG A 1 103 ? 0.637 9.952 -11.054 1.00 89.44 103 ARG A CA 1
ATOM 835 C C . ARG A 1 103 ? 0.652 11.210 -11.913 1.00 89.44 103 ARG A C 1
ATOM 837 O O . ARG A 1 103 ? 0.562 12.293 -11.355 1.00 89.44 103 ARG A O 1
ATOM 844 N N . THR A 1 104 ? 0.827 11.067 -13.225 1.00 86.81 104 THR A N 1
ATOM 845 C CA . THR A 1 104 ? 0.801 12.198 -14.160 1.00 86.81 104 THR A CA 1
ATOM 846 C C . THR A 1 104 ? -0.620 12.729 -14.325 1.00 86.81 104 THR A C 1
ATOM 848 O O . THR A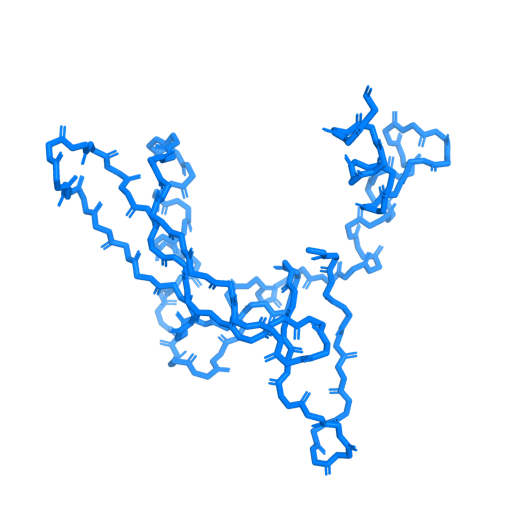 1 104 ? -0.821 13.935 -14.258 1.00 86.81 104 THR A O 1
ATOM 851 N N . TYR A 1 105 ? -1.597 11.831 -14.469 1.00 89.12 105 TYR A N 1
ATOM 852 C CA . TYR A 1 105 ? -3.008 12.179 -14.616 1.00 89.12 105 TYR A CA 1
ATOM 853 C C . TYR A 1 105 ? -3.543 12.949 -13.401 1.00 89.12 105 TYR A C 1
ATOM 855 O O . TYR A 1 105 ? -4.069 14.037 -13.565 1.00 89.12 105 TYR A O 1
ATOM 863 N N . ASN A 1 106 ? -3.325 12.452 -12.178 1.00 85.12 106 ASN A N 1
ATOM 864 C CA . ASN A 1 106 ? -3.829 13.104 -10.959 1.00 85.12 106 ASN A CA 1
ATOM 865 C C . ASN A 1 106 ? -3.123 14.427 -10.601 1.00 85.12 106 ASN A C 1
ATOM 867 O O . ASN A 1 106 ? -3.556 15.108 -9.677 1.00 85.12 106 ASN A O 1
ATOM 871 N N . ALA A 1 107 ? -1.993 14.740 -11.242 1.00 81.56 107 ALA A N 1
ATOM 872 C CA . ALA A 1 107 ? -1.226 15.959 -10.984 1.00 81.56 107 ALA A CA 1
ATOM 873 C C . ALA A 1 107 ? -1.502 17.080 -12.000 1.00 81.56 107 ALA A C 1
ATOM 875 O O . ALA A 1 107 ? -1.004 18.187 -11.801 1.00 81.56 107 ALA A O 1
ATOM 876 N N . SER A 1 108 ? -2.218 16.772 -13.088 1.00 65.25 108 SER A N 1
ATOM 877 C CA . SER A 1 108 ? -2.611 17.727 -14.132 1.00 65.25 108 SER A CA 1
ATOM 878 C C . SER A 1 108 ? -3.977 18.321 -13.811 1.00 65.25 108 SER A C 1
ATOM 880 O O . SER A 1 108 ? -4.156 19.524 -14.089 1.00 65.25 108 SER A O 1
#

Foldseek 3Di:
DQFADDDPPPDDPAGDDQQDFQLQWDWDCDDPRAGTWIWGWTQHPVRDTDTDIDRDDPVVSVVLVVLCPPDDRGDGSNNPDHQVNQQVVQCVVDPPGHPVVVVVVVVD

InterPro domains:
  IPR001631 DNA topoisomerase I [PR00416] (11-25)
  IPR001631 DNA topoisomerase I [PR00416] (38-54)
  IPR001631 DNA topoisomerase I [PR00416] (96-108)
  IPR011010 DNA breaking-rejoining enzyme, catalytic core [SSF56349] (1-108)
  IPR013499 DNA topoisomerase I, eukaryotic-type [SM00435] (1-108)
  IPR013500 DNA topoisomerase I, catalytic core, eukaryotic-type [PF01028] (1-108)
  IPR014711 DNA topoisomerase I, catalytic core, alpha-helical subdomain, eukaryotic-type [G3DSA:3.90.15.10] (1-108)
  IPR051062 DNA topoisomerase IB [PTHR10290] (1-108)